Protein AF-F9T6R2-F1 (afdb_monomer_lite)

Sequence (63 aa):
MELSIKESRKRFFIMAGKSCLSTGFKSMELAETDLKNRQSFYKYWANSIGVSIENTEPIVKHI

Structure (mmCIF, N/CA/C/O backbone):
data_AF-F9T6R2-F1
#
_entry.id   AF-F9T6R2-F1
#
loop_
_atom_site.group_PDB
_atom_site.id
_atom_site.type_symbol
_atom_site.label_atom_id
_atom_site.label_alt_id
_atom_site.label_comp_id
_atom_site.label_asym_id
_atom_site.label_entity_id
_atom_site.label_seq_id
_atom_site.pdbx_PDB_ins_code
_atom_site.Cartn_x
_atom_site.Cartn_y
_atom_site.Cartn_z
_atom_site.occupancy
_atom_site.B_iso_or_equiv
_atom_site.auth_seq_id
_atom_site.auth_comp_id
_atom_site.auth_asym_id
_atom_site.auth_atom_id
_atom_site.pdbx_PDB_model_num
ATOM 1 N N . MET A 1 1 ? 12.499 -6.058 -8.949 1.00 66.69 1 MET A N 1
ATOM 2 C CA . MET A 1 1 ? 12.378 -5.093 -7.835 1.00 66.69 1 MET A CA 1
ATOM 3 C C . MET A 1 1 ? 11.892 -5.798 -6.579 1.00 66.69 1 MET A C 1
ATOM 5 O O . MET A 1 1 ? 11.102 -6.729 -6.701 1.00 66.69 1 MET A O 1
ATOM 9 N N . GLU A 1 2 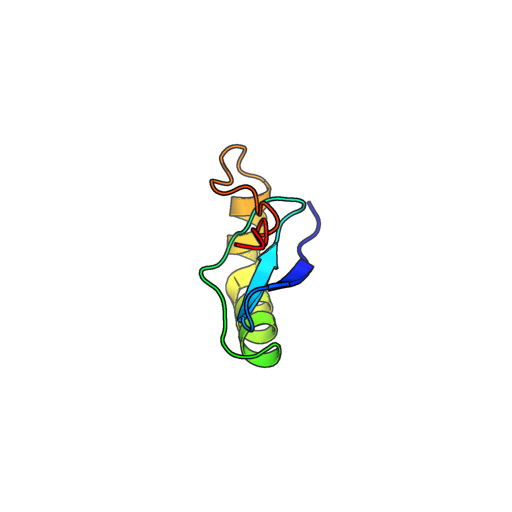? 12.358 -5.367 -5.406 1.00 80.88 2 GLU A N 1
ATOM 10 C CA . GLU A 1 2 ? 11.877 -5.843 -4.101 1.00 80.88 2 GLU A CA 1
ATOM 11 C C . GLU A 1 2 ? 10.691 -4.985 -3.623 1.00 80.88 2 GLU A C 1
ATOM 13 O O . GLU A 1 2 ? 10.689 -3.768 -3.823 1.00 80.88 2 GLU A O 1
ATOM 18 N N . LEU A 1 3 ? 9.670 -5.628 -3.045 1.00 86.81 3 LEU A N 1
ATOM 19 C CA . LEU A 1 3 ? 8.489 -4.972 -2.477 1.00 86.81 3 LEU A CA 1
ATOM 20 C C . LEU A 1 3 ? 8.659 -4.868 -0.961 1.00 86.81 3 LEU A C 1
ATOM 22 O O . LEU A 1 3 ? 8.978 -5.867 -0.320 1.00 86.81 3 LEU A O 1
ATOM 26 N N . SER A 1 4 ? 8.399 -3.695 -0.391 1.00 89.38 4 SER A N 1
ATOM 27 C CA . SER A 1 4 ? 8.482 -3.459 1.054 1.00 89.38 4 SER A CA 1
ATOM 28 C C . SER A 1 4 ? 7.248 -2.727 1.573 1.00 89.38 4 SER A C 1
ATOM 30 O O . SER A 1 4 ? 6.532 -2.079 0.813 1.00 89.38 4 SER A O 1
ATOM 32 N N . ILE A 1 5 ? 6.973 -2.840 2.872 1.00 90.62 5 ILE A N 1
ATOM 33 C CA . ILE A 1 5 ? 5.900 -2.091 3.533 1.00 90.62 5 ILE A CA 1
ATOM 34 C C . ILE A 1 5 ? 6.547 -0.990 4.369 1.00 90.62 5 ILE A C 1
ATOM 36 O O . ILE A 1 5 ? 7.379 -1.273 5.228 1.00 90.62 5 ILE A O 1
ATOM 40 N N . LYS A 1 6 ? 6.175 0.269 4.121 1.00 90.00 6 LYS A N 1
ATOM 41 C CA . LYS A 1 6 ? 6.652 1.432 4.882 1.00 90.00 6 LYS A CA 1
ATOM 42 C C . LYS A 1 6 ? 5.479 2.125 5.561 1.00 90.00 6 LYS A C 1
ATOM 44 O O . LYS A 1 6 ? 4.449 2.368 4.933 1.00 90.00 6 LYS A O 1
ATOM 49 N N . GLU A 1 7 ? 5.643 2.480 6.828 1.00 89.25 7 GLU A N 1
ATOM 50 C CA . GLU A 1 7 ? 4.684 3.330 7.525 1.00 89.25 7 GLU A CA 1
ATOM 51 C C . GLU A 1 7 ? 4.965 4.812 7.232 1.00 89.25 7 GLU A C 1
ATOM 53 O O . GLU A 1 7 ? 6.106 5.273 7.276 1.00 89.25 7 GLU A O 1
ATOM 58 N N . SER A 1 8 ? 3.921 5.573 6.911 1.00 85.62 8 SER A N 1
ATOM 59 C CA . SER A 1 8 ? 3.972 7.029 6.767 1.00 85.62 8 SER A CA 1
ATOM 60 C C . SER A 1 8 ? 2.626 7.635 7.151 1.00 85.62 8 SER A C 1
ATOM 62 O O . SER A 1 8 ? 1.578 7.070 6.852 1.00 85.62 8 SER A O 1
ATOM 64 N N . ARG A 1 9 ? 2.618 8.790 7.828 1.00 83.69 9 ARG A N 1
ATOM 65 C CA . ARG A 1 9 ? 1.377 9.479 8.253 1.00 83.69 9 ARG A CA 1
ATOM 66 C C . ARG A 1 9 ? 0.358 8.542 8.945 1.00 83.69 9 ARG A C 1
ATOM 68 O O . ARG A 1 9 ? -0.843 8.667 8.708 1.00 83.69 9 ARG A O 1
ATOM 75 N N . LYS A 1 10 ? 0.834 7.609 9.788 1.00 86.69 10 LYS A N 1
ATOM 76 C CA . LYS A 1 10 ? 0.025 6.584 10.492 1.00 86.69 10 LYS A CA 1
ATOM 77 C C . LYS A 1 10 ? -0.727 5.616 9.562 1.00 86.69 10 LYS A C 1
ATOM 79 O O . LYS A 1 10 ? -1.814 5.142 9.890 1.00 86.69 10 LYS A O 1
ATOM 84 N N . ARG A 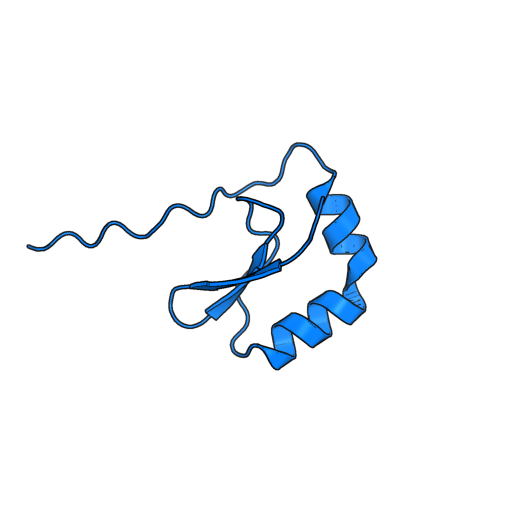1 11 ? -0.197 5.378 8.362 1.00 89.94 11 ARG A N 1
ATOM 85 C CA . ARG A 1 11 ? -0.721 4.427 7.376 1.00 89.94 11 ARG A CA 1
ATOM 86 C C . ARG A 1 11 ? 0.409 3.581 6.813 1.00 89.94 11 ARG A C 1
ATOM 88 O O . ARG A 1 11 ? 1.546 4.037 6.735 1.00 89.94 11 ARG A O 1
ATOM 95 N N . PHE A 1 12 ? 0.080 2.376 6.374 1.00 90.50 12 PHE A N 1
ATOM 96 C CA . PHE A 1 12 ? 1.032 1.418 5.819 1.00 90.50 12 PHE A CA 1
ATOM 97 C C . PHE A 1 12 ? 0.949 1.425 4.302 1.00 90.50 12 PHE A C 1
ATOM 99 O O . PHE A 1 12 ? -0.139 1.321 3.745 1.00 90.50 12 PHE A O 1
ATOM 106 N N . PHE A 1 13 ? 2.079 1.545 3.622 1.00 90.06 13 PHE A N 1
ATOM 107 C CA . PHE A 1 13 ? 2.135 1.619 2.168 1.00 90.06 13 PHE A CA 1
ATOM 108 C C . PHE A 1 13 ? 3.023 0.516 1.617 1.00 90.06 13 PHE A C 1
ATOM 110 O O . PHE A 1 13 ? 4.126 0.304 2.112 1.00 90.06 13 PHE A O 1
ATOM 117 N N . ILE A 1 14 ? 2.557 -0.143 0.561 1.00 90.38 14 ILE A N 1
ATOM 118 C CA . ILE A 1 14 ? 3.364 -1.042 -0.260 1.00 90.38 14 ILE A CA 1
ATOM 119 C C . ILE A 1 14 ? 4.218 -0.192 -1.199 1.00 90.38 14 ILE A C 1
ATOM 121 O O . ILE A 1 14 ? 3.704 0.638 -1.953 1.00 90.38 14 ILE A O 1
ATOM 125 N N . MET A 1 15 ? 5.522 -0.410 -1.132 1.00 87.69 15 MET A N 1
ATOM 126 C CA . MET A 1 15 ? 6.566 0.342 -1.807 1.00 87.69 15 MET A CA 1
ATOM 127 C C . MET A 1 15 ? 7.343 -0.573 -2.755 1.00 87.69 15 MET A C 1
ATOM 129 O O . MET A 1 15 ? 7.609 -1.732 -2.436 1.00 87.69 15 MET A O 1
ATOM 133 N N . ALA A 1 16 ? 7.756 -0.029 -3.896 1.00 87.44 16 ALA A N 1
ATOM 134 C CA . ALA A 1 16 ? 8.786 -0.600 -4.759 1.00 87.44 16 ALA A CA 1
ATOM 135 C C . ALA A 1 16 ? 9.932 0.411 -4.859 1.00 87.44 16 ALA A C 1
ATOM 137 O O . ALA A 1 16 ? 9.852 1.399 -5.592 1.00 87.44 16 ALA A O 1
ATOM 138 N N . GLY A 1 17 ? 10.978 0.220 -4.052 1.00 83.12 17 GLY A N 1
ATOM 139 C CA . GLY A 1 17 ? 12.027 1.229 -3.889 1.00 83.12 17 GLY A CA 1
ATOM 140 C C . GLY A 1 17 ? 11.465 2.554 -3.353 1.00 83.12 17 GLY A C 1
ATOM 141 O O . GLY A 1 17 ? 10.979 2.613 -2.224 1.00 83.12 17 GLY A O 1
ATOM 142 N N . LYS A 1 18 ? 11.528 3.623 -4.159 1.00 78.38 18 LYS A N 1
ATOM 143 C CA . LYS A 1 18 ? 11.020 4.967 -3.806 1.00 78.38 18 LYS A CA 1
ATOM 144 C C . LYS A 1 18 ? 9.551 5.192 -4.167 1.00 78.38 18 LYS A C 1
ATOM 146 O O . LYS A 1 18 ? 8.971 6.195 -3.745 1.00 78.38 18 LYS A O 1
ATOM 151 N N . SER A 1 19 ? 8.956 4.276 -4.922 1.00 80.69 19 SER 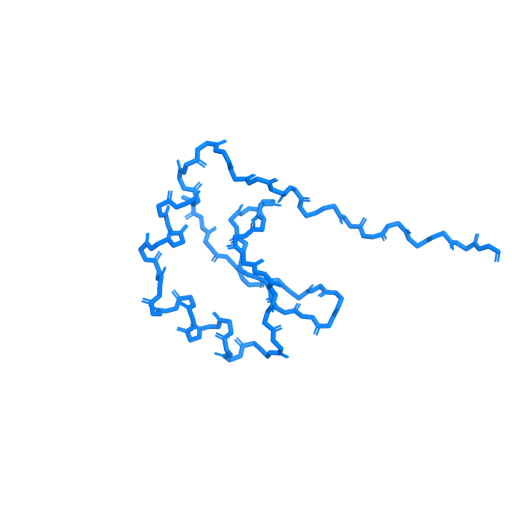A N 1
ATOM 152 C CA . SER A 1 19 ? 7.629 4.475 -5.485 1.00 80.69 19 SER A CA 1
ATOM 153 C C . SER A 1 19 ? 6.555 3.820 -4.637 1.00 80.69 19 SER A C 1
ATOM 155 O O . SER A 1 19 ? 6.667 2.653 -4.253 1.00 80.69 19 SER A O 1
ATOM 157 N N . CYS A 1 20 ? 5.502 4.578 -4.355 1.00 86.00 20 CYS A N 1
ATOM 158 C CA . CYS A 1 20 ? 4.349 4.082 -3.620 1.00 86.00 20 CYS A CA 1
ATOM 159 C C . CYS A 1 20 ? 3.368 3.387 -4.573 1.00 86.00 20 CYS A C 1
ATOM 161 O O . CYS A 1 20 ? 2.897 3.994 -5.533 1.00 86.00 20 CYS A O 1
ATOM 163 N N . LEU A 1 21 ? 3.049 2.121 -4.300 1.00 85.31 21 LEU A N 1
ATOM 164 C CA . LEU A 1 21 ? 2.147 1.304 -5.119 1.00 85.31 21 LEU A CA 1
ATOM 165 C C . LEU A 1 21 ? 0.721 1.207 -4.560 1.00 85.31 21 LEU A C 1
ATOM 167 O O . LEU A 1 21 ? -0.156 0.636 -5.203 1.00 85.31 21 LEU A O 1
ATOM 171 N N . SER A 1 22 ? 0.477 1.717 -3.354 1.00 86.44 22 SER A N 1
ATOM 172 C CA . SER A 1 22 ? -0.800 1.550 -2.648 1.00 86.44 22 SER A CA 1
ATOM 173 C C . SER A 1 22 ? -1.318 2.870 -2.085 1.00 86.44 22 SER A C 1
ATOM 175 O O . SER A 1 22 ? -0.569 3.820 -1.891 1.00 86.44 22 SER A O 1
ATOM 177 N N . THR A 1 23 ? -2.609 2.926 -1.770 1.00 80.94 23 THR A N 1
ATOM 178 C CA . THR A 1 23 ? -3.278 4.139 -1.270 1.00 80.94 23 THR A CA 1
ATOM 179 C C . THR A 1 23 ? -3.175 4.332 0.251 1.00 80.94 23 THR A C 1
ATOM 181 O O . THR A 1 23 ? -3.729 5.290 0.792 1.00 80.94 23 THR A O 1
ATOM 184 N N . GLY A 1 24 ? -2.449 3.453 0.948 1.00 86.56 24 GLY A N 1
ATOM 185 C CA . GLY A 1 24 ? -2.247 3.504 2.395 1.00 86.56 24 GLY A CA 1
ATOM 186 C C . GLY A 1 24 ? -3.299 2.716 3.175 1.00 86.56 24 GLY A C 1
ATOM 187 O O . GLY A 1 24 ? -4.477 3.070 3.196 1.00 86.56 24 GLY A O 1
ATOM 188 N N . PHE A 1 25 ? -2.856 1.669 3.858 1.00 91.75 25 PHE A N 1
ATOM 189 C CA . PHE A 1 25 ? -3.652 0.801 4.717 1.00 91.75 25 PHE A CA 1
ATOM 190 C C . PHE A 1 25 ? -3.665 1.307 6.162 1.00 91.75 25 PHE A C 1
ATOM 192 O O . PHE A 1 25 ? -2.754 2.006 6.606 1.00 91.75 25 PHE A O 1
ATOM 199 N N . LYS A 1 26 ? -4.711 0.946 6.912 1.00 90.81 26 LYS A N 1
ATOM 200 C CA . LYS A 1 26 ? -4.876 1.341 8.323 1.00 90.81 26 LYS A CA 1
ATOM 201 C C . LYS A 1 26 ? -4.045 0.500 9.296 1.00 90.81 26 LYS A C 1
ATOM 203 O O . LYS A 1 26 ? -3.775 0.961 10.395 1.00 90.81 26 LYS A O 1
ATOM 208 N N . SER A 1 27 ? -3.663 -0.713 8.906 1.00 92.00 27 SER A N 1
ATOM 209 C CA . SER A 1 27 ? -2.857 -1.625 9.717 1.00 92.00 27 SER A CA 1
ATOM 210 C C . SER A 1 27 ? -1.827 -2.352 8.856 1.00 92.00 27 SER A C 1
ATOM 212 O O . SER A 1 27 ? -2.015 -2.504 7.645 1.00 92.00 27 SER A O 1
ATOM 214 N N . MET A 1 28 ? -0.745 -2.799 9.498 1.00 91.12 28 MET A N 1
ATOM 215 C CA . MET A 1 28 ? 0.306 -3.600 8.870 1.00 91.12 28 MET A CA 1
ATOM 216 C C . MET A 1 28 ? -0.263 -4.913 8.326 1.00 91.12 28 MET A C 1
ATOM 218 O O . MET A 1 28 ? -0.031 -5.249 7.173 1.00 91.12 28 MET A O 1
ATOM 222 N N . GLU A 1 29 ? -1.111 -5.580 9.107 1.00 92.56 29 GLU A N 1
ATOM 223 C CA . GLU A 1 29 ? -1.719 -6.866 8.753 1.00 92.56 29 GLU A CA 1
ATOM 224 C C . GLU A 1 29 ? -2.581 -6.789 7.478 1.00 92.56 29 GLU A C 1
ATOM 226 O O . GLU A 1 29 ? -2.555 -7.686 6.634 1.00 92.56 29 GLU A O 1
ATOM 231 N N . LEU A 1 30 ? -3.303 -5.675 7.279 1.00 91.94 30 LEU A N 1
ATOM 232 C CA . LEU A 1 30 ? -4.056 -5.429 6.045 1.00 91.94 30 LEU A CA 1
ATOM 233 C C . LEU A 1 30 ? -3.128 -5.214 4.847 1.00 91.94 30 LEU A C 1
ATOM 235 O O . LEU A 1 30 ? -3.409 -5.728 3.766 1.00 91.94 30 LEU A O 1
ATOM 239 N N . ALA A 1 31 ? -2.029 -4.478 5.036 1.00 91.19 31 ALA A N 1
ATOM 240 C CA . ALA A 1 31 ? -1.038 -4.262 3.986 1.00 91.19 31 ALA A CA 1
ATOM 241 C C . ALA A 1 31 ? -0.341 -5.573 3.591 1.00 91.19 31 ALA A C 1
ATOM 243 O O . ALA A 1 31 ? -0.162 -5.835 2.405 1.00 91.19 31 ALA A O 1
ATOM 244 N N . GLU A 1 32 ? 0.005 -6.418 4.562 1.00 92.69 32 GLU A N 1
ATOM 245 C CA . GLU A 1 32 ? 0.603 -7.737 4.329 1.00 92.69 32 GLU A CA 1
ATOM 246 C C . GLU A 1 32 ? -0.364 -8.689 3.625 1.00 92.69 32 GLU A C 1
ATOM 248 O O . GLU A 1 32 ? 0.011 -9.363 2.663 1.00 92.69 32 GLU A O 1
ATOM 253 N N . THR A 1 33 ? -1.623 -8.715 4.066 1.00 94.25 33 THR A N 1
ATOM 254 C CA . THR A 1 33 ? -2.667 -9.544 3.454 1.00 94.25 33 THR A CA 1
ATOM 255 C C . THR A 1 33 ? -2.910 -9.131 2.004 1.00 94.25 33 THR A C 1
ATOM 257 O O . THR A 1 33 ? -2.965 -9.989 1.120 1.00 94.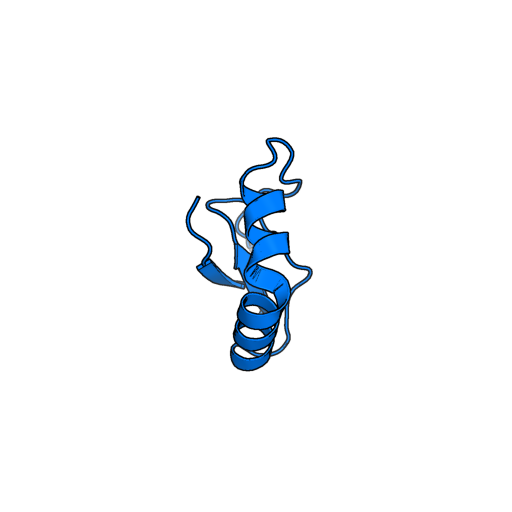25 33 THR A O 1
ATOM 260 N N . ASP A 1 34 ? -3.009 -7.828 1.729 1.00 92.44 34 ASP A N 1
ATOM 261 C CA . ASP A 1 34 ? -3.199 -7.330 0.366 1.00 92.44 34 ASP A CA 1
ATOM 262 C C . ASP A 1 34 ? -1.960 -7.587 -0.507 1.00 92.44 34 ASP A C 1
ATOM 264 O O . ASP A 1 34 ? -2.090 -8.096 -1.622 1.00 92.44 34 ASP A O 1
ATOM 268 N N . LEU A 1 35 ? -0.753 -7.370 0.032 1.00 90.00 35 LEU A N 1
ATOM 269 C CA . LEU A 1 35 ? 0.509 -7.688 -0.643 1.00 90.00 35 LEU A CA 1
ATOM 270 C C . LEU A 1 35 ? 0.596 -9.172 -1.016 1.00 90.00 35 LEU A C 1
ATOM 272 O O . LEU A 1 35 ? 1.029 -9.497 -2.122 1.00 90.00 35 LEU A O 1
ATOM 276 N N . LYS A 1 36 ? 0.169 -10.070 -0.124 1.00 91.69 36 LYS A N 1
ATOM 277 C CA . LYS A 1 36 ? 0.147 -11.517 -0.368 1.00 91.69 36 LYS A CA 1
ATOM 278 C C . LYS A 1 36 ? -0.885 -11.891 -1.431 1.00 91.69 36 LYS A C 1
ATOM 280 O O . LYS A 1 36 ? -0.565 -12.634 -2.356 1.00 91.69 36 LYS A O 1
ATOM 285 N N . ASN A 1 37 ? -2.094 -11.341 -1.341 1.00 92.00 37 ASN A N 1
ATOM 286 C CA . ASN A 1 37 ? -3.185 -11.638 -2.273 1.00 92.00 37 ASN A CA 1
ATOM 287 C C . ASN A 1 37 ? -2.950 -11.051 -3.673 1.00 92.00 37 ASN A C 1
ATOM 289 O O . ASN A 1 37 ? -3.420 -11.604 -4.666 1.00 92.00 37 ASN A O 1
ATOM 293 N N . ARG A 1 38 ? -2.229 -9.930 -3.765 1.00 89.12 38 ARG A N 1
ATOM 294 C CA . ARG A 1 38 ? -2.017 -9.163 -5.003 1.00 89.12 38 ARG A CA 1
ATOM 295 C C . ARG A 1 38 ? -0.542 -9.042 -5.372 1.00 89.12 38 ARG A C 1
ATOM 297 O O . ARG A 1 38 ? -0.146 -8.119 -6.083 1.00 89.12 38 ARG A O 1
ATOM 304 N N . GLN A 1 39 ? 0.283 -9.996 -4.946 1.00 86.12 39 GLN A N 1
ATOM 305 C CA . GLN A 1 39 ? 1.732 -9.948 -5.149 1.00 86.12 39 GLN A CA 1
ATOM 306 C C . GLN A 1 39 ? 2.110 -9.776 -6.629 1.00 86.12 39 GLN A C 1
ATOM 308 O O . GLN A 1 39 ? 2.982 -8.974 -6.961 1.00 86.12 39 GLN A O 1
ATOM 313 N N . SER A 1 40 ? 1.432 -10.495 -7.529 1.00 86.75 40 SER A N 1
ATOM 314 C CA . SER A 1 40 ? 1.669 -10.422 -8.977 1.00 86.75 40 SER A CA 1
ATOM 315 C C . SER A 1 40 ? 1.320 -9.053 -9.563 1.00 86.75 40 SER A C 1
ATOM 317 O O . SER A 1 40 ? 2.054 -8.548 -10.40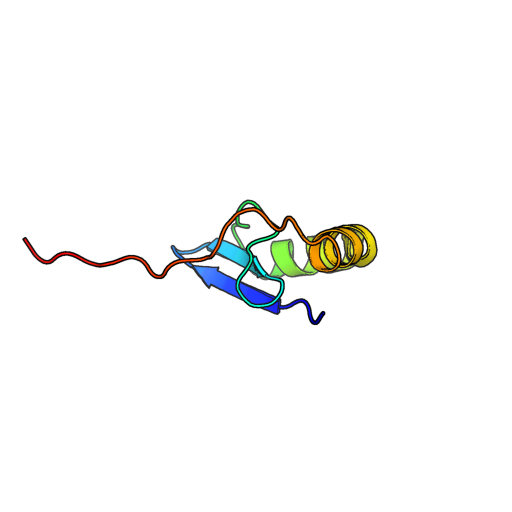7 1.00 86.75 40 SER A O 1
ATOM 319 N N . PHE A 1 41 ? 0.245 -8.425 -9.076 1.00 86.94 41 PHE A N 1
ATOM 320 C CA . PHE A 1 41 ? -0.142 -7.067 -9.461 1.00 86.94 41 PHE A CA 1
ATOM 321 C C . PHE A 1 41 ? 0.943 -6.071 -9.045 1.00 86.94 41 PHE A C 1
ATOM 323 O O . PHE A 1 41 ? 1.450 -5.325 -9.880 1.00 86.94 41 PHE A O 1
ATOM 330 N N . TYR A 1 42 ? 1.378 -6.116 -7.784 1.00 86.38 42 TYR A N 1
ATOM 331 C CA . TYR A 1 42 ? 2.423 -5.218 -7.294 1.00 86.38 42 TYR A CA 1
ATOM 332 C C . TYR A 1 42 ? 3.767 -5.428 -7.990 1.00 86.38 42 TYR A C 1
ATOM 334 O O . TYR A 1 42 ? 4.439 -4.451 -8.306 1.00 86.38 42 TYR A O 1
ATOM 342 N N . LYS A 1 43 ? 4.143 -6.673 -8.307 1.00 85.19 43 LYS A N 1
ATOM 343 C CA . LYS A 1 43 ? 5.351 -6.967 -9.095 1.00 85.19 43 LYS A CA 1
ATOM 344 C C . LYS A 1 43 ? 5.263 -6.436 -10.527 1.00 85.19 43 LYS A C 1
ATOM 346 O O . LYS A 1 43 ? 6.250 -5.896 -11.020 1.00 85.19 43 LYS A O 1
ATOM 351 N N . TYR A 1 44 ? 4.108 -6.573 -11.181 1.00 84.88 44 TYR A N 1
ATOM 352 C CA . TYR A 1 44 ? 3.882 -6.021 -12.519 1.00 84.88 44 TYR A CA 1
ATOM 353 C C . TYR A 1 44 ? 4.042 -4.498 -12.517 1.00 84.88 44 TYR A C 1
ATOM 355 O O . TYR A 1 44 ? 4.796 -3.955 -13.320 1.00 84.88 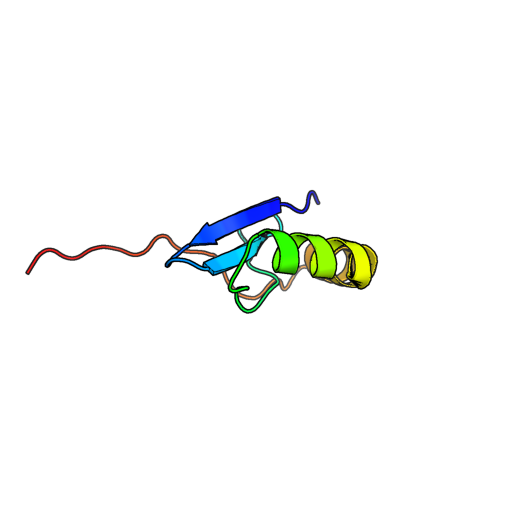44 TYR A O 1
ATOM 363 N N . TRP A 1 45 ? 3.405 -3.817 -11.561 1.00 79.94 45 TRP A N 1
ATOM 364 C CA . TRP A 1 45 ? 3.497 -2.364 -11.435 1.00 79.94 45 TRP A CA 1
ATOM 365 C C . TRP A 1 45 ? 4.878 -1.877 -11.004 1.00 79.94 45 TRP A C 1
ATOM 367 O O . TRP A 1 45 ? 5.332 -0.864 -11.520 1.00 79.94 45 TRP A O 1
ATOM 377 N N . ALA A 1 46 ? 5.574 -2.606 -10.130 1.00 81.56 46 ALA A N 1
ATOM 378 C CA . ALA A 1 46 ? 6.954 -2.296 -9.764 1.00 81.56 46 ALA A CA 1
ATOM 379 C C . ALA A 1 46 ? 7.890 -2.351 -10.980 1.00 81.56 46 ALA A C 1
ATOM 381 O O . ALA A 1 46 ? 8.744 -1.491 -11.148 1.00 81.56 46 ALA A O 1
ATOM 382 N N . ASN A 1 47 ? 7.719 -3.345 -11.854 1.00 75.81 47 ASN A N 1
ATOM 383 C CA . ASN A 1 47 ? 8.536 -3.476 -13.061 1.00 75.81 47 ASN A CA 1
ATOM 384 C C . ASN A 1 47 ? 8.087 -2.552 -14.209 1.00 75.81 47 ASN A C 1
ATOM 386 O O . ASN A 1 47 ? 8.781 -2.468 -15.221 1.00 75.81 47 ASN A O 1
ATOM 390 N N . SER A 1 48 ? 6.951 -1.865 -14.076 1.00 73.12 48 SER A N 1
ATOM 391 C CA . SER A 1 48 ? 6.500 -0.881 -15.054 1.00 73.12 48 SER A CA 1
ATOM 392 C C . SER A 1 48 ? 7.183 0.460 -14.776 1.00 73.12 48 SER A C 1
ATOM 394 O O . SER A 1 48 ? 7.057 1.016 -13.691 1.00 73.12 48 SER A O 1
ATOM 396 N N . ILE A 1 49 ? 7.898 0.996 -15.769 1.00 55.06 49 ILE A N 1
ATOM 397 C CA . ILE A 1 49 ? 8.731 2.220 -15.715 1.00 55.06 49 ILE A CA 1
ATOM 398 C C . ILE A 1 49 ? 7.975 3.496 -15.254 1.00 55.06 49 ILE A C 1
ATOM 400 O O . ILE A 1 49 ? 8.595 4.526 -15.009 1.00 55.06 49 ILE A O 1
ATOM 404 N N . GLY A 1 50 ? 6.649 3.446 -15.078 1.00 55.44 50 GLY A N 1
ATOM 405 C CA . GLY A 1 50 ? 5.783 4.585 -14.749 1.00 55.44 50 GLY A CA 1
ATOM 406 C C . GLY A 1 50 ? 5.260 4.655 -13.309 1.00 55.44 50 GLY A C 1
ATOM 407 O O . GLY A 1 50 ? 4.150 5.150 -13.104 1.00 55.44 50 GLY A O 1
ATOM 408 N N . VAL A 1 51 ? 5.977 4.130 -12.311 1.00 54.16 51 VAL A N 1
ATOM 409 C CA . VAL A 1 51 ? 5.475 4.105 -10.927 1.00 54.16 51 VAL A CA 1
ATOM 410 C C . VAL A 1 51 ? 5.303 5.532 -10.376 1.00 54.16 51 VAL A C 1
ATOM 412 O O . VAL A 1 51 ? 6.271 6.243 -10.120 1.00 54.16 51 VAL A O 1
ATOM 415 N N . SER A 1 52 ? 4.044 5.952 -10.237 1.00 54.50 52 SER A N 1
ATOM 416 C CA . SER A 1 52 ? 3.603 7.338 -10.453 1.00 54.50 52 SER A CA 1
ATOM 417 C C . SER A 1 52 ? 3.789 8.329 -9.296 1.00 54.50 52 SER A C 1
ATOM 419 O O . SER A 1 52 ? 3.383 9.479 -9.436 1.00 54.50 52 SER A O 1
ATOM 421 N N . ILE A 1 53 ? 4.339 7.927 -8.145 1.00 57.00 53 ILE A N 1
ATOM 422 C CA . ILE A 1 53 ? 4.476 8.817 -6.979 1.00 57.00 53 ILE A CA 1
ATOM 423 C C . ILE A 1 53 ? 5.771 8.487 -6.231 1.00 57.00 53 ILE A C 1
ATOM 425 O O . ILE A 1 53 ? 5.865 7.449 -5.568 1.00 57.00 53 ILE A O 1
ATOM 429 N N . GLU A 1 54 ? 6.755 9.386 -6.312 1.00 57.88 54 GLU A N 1
ATOM 430 C CA . GLU A 1 54 ? 7.897 9.390 -5.398 1.00 57.88 54 GLU A CA 1
ATOM 431 C C . GLU A 1 54 ? 7.398 9.720 -3.987 1.00 57.88 54 GLU A C 1
ATOM 433 O O . GLU A 1 54 ? 6.735 10.734 -3.762 1.00 57.88 54 GLU A O 1
ATOM 438 N N . ASN A 1 55 ? 7.691 8.857 -3.015 1.00 58.94 55 ASN A N 1
ATOM 439 C CA . ASN A 1 55 ? 7.341 9.112 -1.622 1.00 58.94 55 ASN A CA 1
ATOM 440 C C . ASN A 1 55 ? 8.325 10.137 -1.033 1.00 58.94 55 ASN A C 1
ATOM 442 O O . ASN A 1 55 ? 9.319 9.770 -0.407 1.00 58.94 55 ASN A O 1
ATOM 446 N N . THR A 1 56 ? 8.080 11.424 -1.286 1.00 60.53 56 THR A N 1
ATOM 447 C CA . THR A 1 56 ? 8.834 12.525 -0.676 1.00 60.53 56 THR A CA 1
ATOM 448 C C . THR A 1 56 ? 8.486 12.644 0.803 1.00 60.53 56 THR A C 1
ATOM 450 O O . THR A 1 56 ? 7.309 12.704 1.172 1.00 60.53 56 THR A O 1
ATOM 453 N N . GLU A 1 57 ? 9.509 12.700 1.652 1.00 57.56 57 GLU A N 1
ATOM 454 C CA . GLU A 1 57 ? 9.343 12.897 3.090 1.00 57.56 57 GLU A CA 1
ATOM 455 C C . GLU A 1 57 ? 8.616 14.225 3.372 1.00 57.56 57 GLU A C 1
ATOM 457 O O . GLU A 1 57 ? 8.874 15.230 2.702 1.00 57.56 57 GLU A O 1
ATOM 462 N N . PRO A 1 58 ? 7.662 14.258 4.320 1.00 56.28 58 PRO A N 1
ATOM 463 C CA . PRO A 1 58 ? 6.936 15.480 4.626 1.00 56.28 58 PRO A CA 1
ATOM 464 C C . PRO A 1 58 ? 7.889 16.512 5.237 1.00 56.28 58 PRO A C 1
ATOM 466 O O . PRO A 1 58 ? 8.431 16.304 6.319 1.00 56.28 58 PRO A O 1
ATOM 469 N N . ILE A 1 59 ? 8.051 17.653 4.567 1.00 66.94 59 ILE A N 1
ATOM 470 C CA . ILE A 1 59 ? 8.774 18.801 5.118 1.00 66.94 59 ILE A CA 1
ATOM 471 C C . ILE A 1 59 ? 7.901 19.405 6.227 1.00 66.94 59 ILE A C 1
ATOM 473 O O . ILE A 1 59 ? 6.901 20.071 5.948 1.00 66.94 59 ILE A O 1
ATOM 477 N N . VAL A 1 60 ? 8.257 19.160 7.488 1.00 63.69 60 VAL A N 1
ATOM 478 C CA . VAL A 1 60 ? 7.648 19.837 8.640 1.00 63.69 60 VAL A CA 1
ATOM 479 C C . VAL A 1 60 ? 8.191 21.267 8.667 1.00 63.69 60 VAL A C 1
ATOM 481 O O . VAL A 1 60 ? 9.326 21.499 9.075 1.00 63.69 60 VAL A O 1
ATOM 484 N N . LYS A 1 61 ? 7.406 22.239 8.191 1.00 52.97 61 LYS A N 1
ATOM 485 C CA . LYS A 1 61 ? 7.721 23.660 8.388 1.00 52.97 61 LYS A CA 1
ATOM 486 C C . LYS A 1 61 ? 7.292 24.057 9.799 1.00 52.97 61 LYS A C 1
ATOM 488 O O . LYS A 1 61 ? 6.101 24.038 10.095 1.00 52.97 61 LYS A O 1
ATOM 493 N N . HIS A 1 62 ? 8.254 24.407 10.650 1.00 49.19 62 HIS A N 1
ATOM 494 C CA . HIS A 1 62 ? 7.976 25.170 11.864 1.00 49.19 62 HIS A CA 1
ATOM 495 C C . HIS A 1 62 ? 7.610 26.599 11.439 1.00 49.19 62 HIS A C 1
ATOM 497 O O . HIS A 1 62 ? 8.397 27.246 10.746 1.00 49.19 62 HIS A O 1
ATOM 503 N N . ILE A 1 63 ? 6.388 27.022 11.769 1.00 59.31 63 ILE A N 1
ATOM 504 C CA . ILE A 1 63 ? 5.893 28.401 11.640 1.00 59.31 63 ILE A CA 1
ATOM 505 C C . ILE A 1 63 ? 6.091 29.075 12.993 1.00 59.31 63 ILE A C 1
ATOM 507 O O . ILE A 1 63 ? 5.809 28.389 14.004 1.00 59.31 63 ILE A O 1
#

Foldseek 3Di:
DDWDWDDDPQWIFIDLVQATPDPTHNDPVVVVVCCVVCVVVVVVLSPPPCRDDGPDDDDDDDD

Organism: NCBI:txid1051646

pLDDT: mean 79.73, std 13.57, range [49.19, 94.25]

Radius of gyration: 12.44 Å; chains: 1; bounding box: 17×40×28 Å

Secondary structure (DSSP, 8-state):
--EEEEEETTEEEEEETTEE-SS-BSSHHHHHHHHHHTHHHHHHHHHSTT---B-PPP-----